Protein AF-A0A512H9W8-F1 (afdb_monomer_lite)

Secondary structure (DSSP, 8-state):
-EE--TTS--EE-PPPP--GGG-TTTTS-HHHHHHHTSHHHHHHHHHH-EES--SSTT----EEHHHHHHHHHHH-TTHHHHHHHTT-S-HHHHHHHHHHHTT---SS---HHHHHHHHHHHHHHHHHHHHHHHT-SPP--

pLDDT: mean 86.11, std 12.65, range [34.19, 97.81]

Sequence (141 aa):
MIRRPPDQKETYEFSPIFDNGTSLGYENAEKQLVALCDTNHLDAYIGRGSHHCSWTVADDQRAPHIELCAHYLKTHPDARSAMQDVLRFEPTDIETICAECTQFPVGVPFTPERAYFVSRLVLARRARLVALLEGTHGKLD

Organism: NCBI:txid478448

Foldseek 3Di:
DWDDDVPDDIDDDDDPDDDCCPPLPPVDDLVCLVVCLPPVNVVVVLQPDFDCDDPDPPGRDTDRPLVVVLVCCVVPVVCLVVLVVVLPDDLVVLLVVLVVQQPDPDPDGSHPSSSSSSSSNVVVVSVSSVCSSVVVPPDPD

Structure (mmCIF, N/CA/C/O backbone):
data_AF-A0A512H9W8-F1
#
_entry.id   AF-A0A512H9W8-F1
#
loop_
_atom_site.group_PDB
_atom_site.id
_atom_site.type_symbol
_atom_site.label_atom_id
_atom_site.label_alt_id
_atom_site.label_comp_id
_atom_site.label_asym_id
_atom_site.label_entity_id
_atom_site.label_seq_id
_atom_site.pdbx_PDB_ins_code
_atom_site.Cartn_x
_atom_site.Cartn_y
_atom_site.Cartn_z
_atom_site.occupancy
_atom_site.B_iso_or_equiv
_atom_site.auth_seq_id
_atom_site.auth_comp_id
_atom_site.auth_asym_id
_atom_site.auth_atom_id
_atom_site.pdbx_PDB_model_num
ATOM 1 N N . MET A 1 1 ? -5.918 -21.491 -13.937 1.00 65.88 1 MET A N 1
ATOM 2 C CA . MET A 1 1 ? -7.214 -22.212 -13.995 1.00 65.88 1 MET A CA 1
ATOM 3 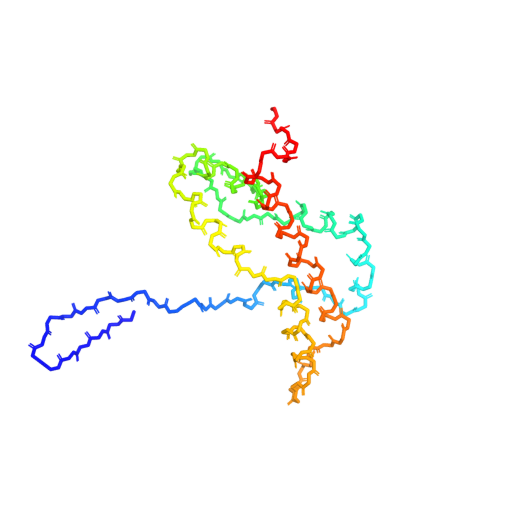C C . MET A 1 1 ? -7.280 -22.972 -15.314 1.00 65.88 1 MET A C 1
ATOM 5 O O . MET A 1 1 ? -6.918 -22.382 -16.323 1.00 65.88 1 MET A O 1
ATOM 9 N N . ILE A 1 2 ? -7.661 -24.256 -15.316 1.00 71.44 2 ILE A N 1
ATOM 10 C CA . ILE A 1 2 ? -7.792 -25.042 -16.558 1.00 71.44 2 ILE A CA 1
ATOM 11 C C . ILE A 1 2 ? -9.245 -24.954 -17.013 1.00 71.44 2 ILE A C 1
ATOM 13 O O . ILE A 1 2 ? -10.140 -25.375 -16.279 1.00 71.44 2 ILE A O 1
ATOM 17 N N . ARG A 1 3 ? -9.485 -24.429 -18.216 1.00 70.56 3 ARG A N 1
ATOM 18 C CA . ARG A 1 3 ? -10.795 -24.544 -18.862 1.00 70.56 3 ARG A CA 1
ATOM 19 C C . ARG A 1 3 ? -10.757 -25.727 -19.822 1.00 70.56 3 ARG A C 1
ATOM 21 O O . ARG A 1 3 ? -9.875 -25.814 -20.673 1.00 70.56 3 ARG A O 1
ATOM 28 N N . ARG A 1 4 ? -11.724 -26.635 -19.680 1.00 69.62 4 ARG A N 1
ATOM 29 C CA . ARG A 1 4 ? -11.946 -27.764 -20.595 1.00 69.62 4 ARG A CA 1
ATOM 30 C C . ARG A 1 4 ? -13.329 -27.640 -21.230 1.00 69.62 4 ARG A C 1
ATOM 32 O O . ARG A 1 4 ? -14.282 -28.211 -20.700 1.00 69.62 4 ARG A O 1
ATOM 39 N N . PRO A 1 5 ? -13.482 -26.861 -22.309 1.00 69.62 5 PRO A N 1
ATOM 40 C CA . PRO A 1 5 ? -14.700 -26.919 -23.102 1.00 69.62 5 PRO A CA 1
ATOM 41 C C . PRO A 1 5 ? -14.797 -28.306 -23.767 1.00 69.62 5 PRO A C 1
ATOM 43 O O . PRO A 1 5 ? -13.758 -28.855 -24.146 1.00 69.62 5 PRO A O 1
ATOM 46 N N . PRO A 1 6 ? -16.001 -28.882 -23.937 1.00 62.50 6 PRO A N 1
ATOM 47 C CA . PRO A 1 6 ? -16.162 -30.072 -24.766 1.00 62.50 6 PRO A CA 1
ATOM 48 C C . PRO A 1 6 ? -15.673 -29.749 -26.188 1.00 62.50 6 PRO A C 1
ATOM 50 O O . PRO A 1 6 ? -16.014 -28.695 -26.723 1.00 62.50 6 PRO A O 1
ATOM 53 N N . ASP A 1 7 ? -14.844 -30.617 -26.766 1.00 72.25 7 ASP A N 1
ATOM 54 C CA . ASP A 1 7 ? -14.269 -30.507 -28.120 1.00 72.25 7 AS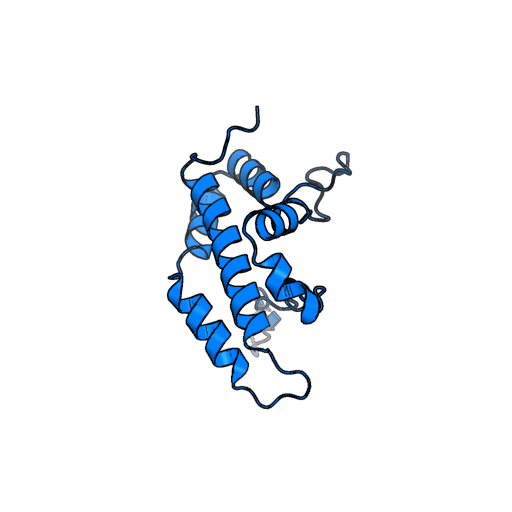P A CA 1
ATOM 55 C C . ASP A 1 7 ? -13.258 -29.367 -28.382 1.00 72.25 7 ASP A C 1
ATOM 57 O O . ASP A 1 7 ? -12.968 -29.050 -29.537 1.00 72.25 7 ASP A O 1
ATOM 61 N N . GLN A 1 8 ? -12.647 -28.773 -27.346 1.00 71.56 8 GLN A N 1
ATOM 62 C CA . GLN A 1 8 ? -11.550 -27.803 -27.517 1.00 71.56 8 GLN A CA 1
ATOM 63 C C . GLN A 1 8 ? -10.269 -28.176 -26.768 1.00 71.56 8 GLN A C 1
ATOM 65 O O . GLN A 1 8 ? -10.267 -28.906 -25.777 1.00 71.56 8 GLN A O 1
ATOM 70 N N . LYS A 1 9 ? -9.151 -27.634 -27.265 1.00 78.94 9 LYS A N 1
ATOM 71 C CA . LYS A 1 9 ? -7.826 -27.750 -26.650 1.00 78.94 9 LYS A CA 1
ATOM 72 C C . LYS A 1 9 ? -7.831 -27.064 -25.281 1.00 78.94 9 LYS A C 1
ATOM 74 O O . LYS A 1 9 ? -8.408 -25.990 -25.137 1.00 78.94 9 LYS A O 1
ATOM 79 N N . GLU A 1 10 ? -7.174 -27.674 -24.295 1.00 86.81 10 GLU A N 1
ATOM 80 C CA . GLU A 1 10 ? -7.045 -27.097 -22.954 1.00 86.81 10 GLU A CA 1
ATOM 81 C C . GLU A 1 10 ? -6.432 -25.691 -23.031 1.00 86.81 10 GLU A C 1
ATOM 83 O O . GLU A 1 10 ? -5.395 -25.491 -23.672 1.00 86.81 10 GLU A O 1
ATOM 88 N N . THR A 1 11 ? -7.072 -24.723 -22.374 1.00 86.06 11 THR A N 1
ATOM 89 C CA . THR A 1 11 ? -6.538 -23.367 -22.227 1.00 86.06 11 THR A CA 1
ATOM 90 C C . THR A 1 11 ? -6.159 -23.099 -20.776 1.00 86.06 11 THR A C 1
ATOM 92 O O . THR A 1 11 ? -6.817 -23.553 -19.831 1.00 86.06 11 THR A O 1
ATOM 95 N N . TYR A 1 12 ? -5.064 -22.360 -20.611 1.00 87.00 12 TYR A N 1
ATOM 96 C CA . TYR A 1 12 ? -4.541 -21.944 -19.318 1.00 87.00 12 TYR A CA 1
ATOM 97 C C . TYR A 1 12 ? -4.711 -20.438 -19.175 1.00 87.00 12 TYR A C 1
ATOM 99 O O . TYR A 1 12 ? -4.267 -19.669 -20.022 1.00 87.00 12 TYR A O 1
ATOM 107 N N . GLU A 1 13 ? -5.331 -20.033 -18.075 1.00 89.56 13 GLU A N 1
ATOM 108 C CA . GLU A 1 13 ? -5.437 -18.637 -17.656 1.00 89.56 13 GLU A CA 1
ATOM 109 C C . GLU A 1 13 ? -4.780 -18.486 -16.281 1.00 89.56 13 GLU A C 1
ATOM 111 O O . GLU A 1 13 ? -4.831 -19.414 -15.454 1.00 89.56 13 GLU A O 1
ATOM 116 N N . PHE A 1 14 ? -4.192 -17.316 -16.019 1.00 88.25 14 PHE A N 1
ATOM 117 C CA . PHE A 1 14 ? -3.773 -16.956 -14.667 1.00 88.25 14 PHE A CA 1
ATOM 118 C C . PHE A 1 14 ? -4.973 -17.037 -13.721 1.00 88.25 14 PHE A C 1
ATOM 120 O O . PHE A 1 14 ? -6.101 -16.693 -14.078 1.00 88.25 14 PHE A O 1
ATOM 127 N N . SER A 1 15 ? -4.747 -17.539 -12.510 1.00 89.12 15 SER A N 1
ATOM 128 C CA . SER A 1 15 ? -5.735 -17.371 -11.450 1.00 89.12 15 SER A CA 1
ATOM 129 C C . SER A 1 15 ? -5.856 -15.886 -11.095 1.00 89.12 15 SER A C 1
ATOM 131 O O . SER A 1 15 ? -4.874 -15.153 -11.237 1.00 89.12 15 SER A O 1
ATOM 133 N N . PRO A 1 16 ? -7.013 -15.448 -10.570 1.00 89.50 16 PRO A N 1
ATOM 134 C CA . PRO A 1 16 ? -7.096 -14.171 -9.873 1.00 89.50 16 PRO A CA 1
ATOM 135 C C . PRO A 1 16 ? -6.021 -14.063 -8.786 1.00 89.50 16 PRO A C 1
ATOM 137 O O . PRO A 1 16 ? -5.494 -15.074 -8.322 1.00 89.50 16 PRO A O 1
ATOM 140 N N . ILE A 1 17 ? -5.721 -12.841 -8.358 1.00 88.56 17 ILE A N 1
ATOM 141 C CA . ILE A 1 17 ? -4.824 -12.605 -7.225 1.00 88.56 17 ILE A CA 1
ATOM 142 C C . ILE A 1 17 ? -5.552 -13.038 -5.941 1.00 88.56 17 ILE A C 1
ATOM 144 O O . ILE A 1 17 ? -6.678 -12.610 -5.691 1.00 88.56 17 ILE A O 1
ATOM 148 N N . PHE A 1 18 ? -4.918 -13.889 -5.136 1.00 90.25 18 PHE A N 1
ATOM 149 C CA . PHE A 1 18 ? -5.420 -14.369 -3.845 1.00 90.25 18 PHE A CA 1
ATOM 150 C C . PHE A 1 18 ? -4.275 -14.412 -2.816 1.00 90.25 18 PHE A C 1
ATOM 152 O O . PHE A 1 18 ? -3.137 -14.114 -3.158 1.00 90.25 18 PHE A O 1
ATOM 159 N N . ASP A 1 19 ? -4.585 -14.773 -1.566 1.00 87.31 19 ASP A N 1
ATOM 160 C CA . ASP A 1 19 ? -3.620 -14.877 -0.452 1.00 87.31 19 ASP A CA 1
ATOM 161 C C . ASP A 1 19 ? -2.976 -13.547 -0.003 1.00 87.31 19 ASP A C 1
ATOM 163 O O . ASP A 1 19 ? -1.808 -13.457 0.362 1.00 87.31 19 ASP A O 1
ATOM 167 N N . ASN A 1 20 ? -3.776 -12.479 0.036 1.00 87.12 20 ASN A N 1
ATOM 168 C CA . ASN A 1 20 ? -3.341 -11.175 0.554 1.00 87.12 20 ASN A CA 1
ATOM 169 C C . ASN A 1 20 ? -3.470 -11.058 2.088 1.00 87.12 20 ASN A C 1
ATOM 171 O O . ASN A 1 20 ? -3.342 -9.964 2.635 1.00 87.12 20 ASN A O 1
ATOM 175 N N . GLY A 1 21 ? -3.742 -12.161 2.798 1.00 83.38 21 GLY A N 1
ATOM 176 C CA . GLY A 1 21 ? -4.030 -12.156 4.241 1.00 83.38 21 GLY A CA 1
ATOM 177 C C . GLY A 1 21 ? -2.841 -11.754 5.118 1.00 83.38 21 GLY A C 1
ATOM 178 O O . GLY A 1 21 ? -3.029 -11.307 6.244 1.00 83.38 21 GLY A O 1
ATOM 179 N N . THR A 1 22 ? -1.623 -11.860 4.584 1.00 84.31 22 THR A N 1
ATOM 180 C CA . THR A 1 22 ? -0.382 -11.434 5.248 1.00 84.31 22 THR A CA 1
ATOM 181 C C . THR A 1 22 ? 0.013 -9.988 4.925 1.00 84.31 22 THR A C 1
ATOM 183 O O . THR A 1 22 ? 1.048 -9.501 5.380 1.00 84.31 22 THR A O 1
ATOM 186 N N . SER A 1 23 ? -0.803 -9.281 4.137 1.00 86.00 23 SER A N 1
ATOM 187 C CA . SER A 1 23 ? -0.585 -7.878 3.777 1.00 86.00 23 SER A CA 1
ATOM 188 C C . SER A 1 23 ? -1.180 -6.920 4.820 1.00 86.00 23 SER A C 1
ATOM 190 O O . SER A 1 23 ? -1.792 -7.325 5.803 1.00 86.00 23 SER A O 1
ATOM 192 N N . LEU A 1 24 ? -1.004 -5.612 4.597 1.00 92.94 24 LEU A N 1
ATOM 193 C CA . LEU A 1 24 ? -1.680 -4.531 5.341 1.00 92.94 24 LEU A CA 1
ATOM 194 C C . LEU A 1 24 ? -1.402 -4.470 6.859 1.00 92.94 24 LEU A C 1
ATOM 196 O O . LEU A 1 24 ? -2.143 -3.829 7.600 1.00 92.94 24 LEU A O 1
ATOM 200 N N . GLY A 1 25 ? -0.309 -5.080 7.321 1.00 90.88 25 GLY A N 1
ATOM 201 C CA . GLY A 1 25 ? 0.149 -4.969 8.708 1.00 90.88 25 GLY A CA 1
ATOM 202 C C . GLY A 1 25 ? -0.715 -5.724 9.719 1.00 90.88 25 GLY A C 1
ATOM 203 O O . GLY A 1 25 ? -0.906 -5.244 10.842 1.00 90.88 25 GLY A O 1
ATOM 204 N N . TYR A 1 26 ? -1.252 -6.880 9.318 1.00 88.94 26 TYR A N 1
ATOM 205 C CA . TYR A 1 26 ? -2.099 -7.751 10.142 1.00 88.94 26 TYR A CA 1
ATOM 206 C C . TYR A 1 26 ? -1.451 -8.166 11.474 1.00 88.94 26 TYR A C 1
ATOM 208 O O . TYR A 1 26 ? -2.155 -8.416 12.449 1.00 88.94 26 TYR A O 1
ATOM 216 N N . GLU A 1 27 ? -0.120 -8.198 11.540 1.00 92.00 27 GLU A N 1
ATOM 217 C CA . GLU A 1 27 ? 0.652 -8.568 12.724 1.00 92.00 27 GLU A CA 1
ATOM 218 C C . GLU A 1 27 ? 0.570 -7.536 13.861 1.00 92.00 27 GLU A C 1
ATOM 220 O O . GLU A 1 27 ? 0.865 -7.850 15.017 1.00 92.00 27 GLU A O 1
ATOM 225 N N . ASN A 1 28 ? 0.167 -6.298 13.557 1.00 92.25 28 ASN A N 1
ATOM 226 C CA . ASN A 1 28 ? 0.120 -5.219 14.538 1.00 92.25 28 ASN A CA 1
ATOM 227 C C . ASN A 1 28 ? -1.160 -5.308 15.368 1.00 92.25 28 ASN A C 1
ATOM 229 O O . ASN A 1 28 ? -2.273 -5.212 14.845 1.00 92.25 28 ASN A O 1
ATOM 233 N N . ALA A 1 29 ? -1.001 -5.444 16.684 1.00 91.69 29 ALA A N 1
ATOM 234 C CA . ALA A 1 29 ? -2.120 -5.441 17.617 1.00 91.69 29 ALA A CA 1
ATOM 235 C C . ALA A 1 29 ? -2.805 -4.067 17.666 1.00 91.69 29 ALA A C 1
ATOM 237 O O . ALA A 1 29 ? -2.146 -3.034 17.573 1.00 91.69 29 ALA A O 1
ATOM 238 N N . GLU A 1 30 ? -4.112 -4.060 17.927 1.00 89.81 30 GLU A N 1
ATOM 239 C CA . GLU A 1 30 ? -4.961 -2.860 17.912 1.00 89.81 30 GLU A CA 1
ATOM 240 C C . GLU A 1 30 ? -4.404 -1.696 18.744 1.00 89.81 30 GLU A C 1
ATOM 242 O O . GLU A 1 30 ? -4.285 -0.564 18.285 1.00 89.81 30 GLU A O 1
ATOM 247 N N . LYS A 1 31 ? -3.923 -2.015 19.949 1.00 90.44 31 LYS A N 1
ATOM 248 C CA . LYS A 1 31 ? -3.310 -1.058 20.881 1.00 90.44 31 LYS A CA 1
ATOM 249 C C . LYS A 1 31 ? -2.057 -0.346 20.348 1.00 90.44 31 LYS A C 1
ATOM 251 O O . LYS A 1 31 ? -1.643 0.650 20.929 1.00 90.44 31 LYS A O 1
ATOM 256 N N . GLN A 1 32 ? -1.413 -0.877 19.308 1.00 89.94 32 GLN A N 1
ATOM 257 C CA . GLN A 1 32 ? -0.186 -0.321 18.725 1.00 89.94 32 GLN A CA 1
ATOM 258 C C . GLN A 1 32 ? -0.474 0.603 17.536 1.00 89.94 32 GLN A C 1
ATOM 260 O O . GLN A 1 32 ? 0.373 1.425 17.191 1.00 89.94 32 GLN A O 1
ATOM 265 N N . LEU A 1 33 ? -1.657 0.494 16.921 1.00 91.38 33 LEU A N 1
ATOM 266 C CA . LEU A 1 33 ? -1.960 1.155 15.650 1.00 91.38 33 LEU A CA 1
ATOM 267 C C . LEU A 1 33 ? -1.898 2.677 15.747 1.00 91.38 33 LEU A C 1
ATOM 269 O O . LEU A 1 33 ? -1.320 3.321 14.876 1.00 91.38 33 LEU A O 1
ATOM 273 N N . VAL A 1 34 ? -2.422 3.249 16.834 1.00 84.94 34 VAL A N 1
ATOM 274 C CA . VAL A 1 34 ? -2.400 4.702 17.063 1.00 84.94 34 VAL A CA 1
ATOM 275 C C . VAL A 1 34 ? -0.964 5.230 17.080 1.00 84.94 34 VAL A C 1
ATOM 277 O O . VAL A 1 34 ? -0.660 6.213 16.411 1.00 84.94 34 VAL A O 1
ATOM 280 N N . ALA A 1 35 ? -0.060 4.545 17.788 1.00 87.25 35 ALA A N 1
ATOM 281 C CA . ALA A 1 35 ? 1.345 4.936 17.863 1.00 87.25 35 ALA A CA 1
ATOM 282 C C . ALA A 1 35 ? 2.074 4.755 16.522 1.00 87.25 35 ALA A C 1
ATOM 284 O O . ALA A 1 35 ? 2.940 5.560 16.185 1.00 87.25 35 ALA A O 1
ATOM 285 N N . LEU A 1 36 ? 1.716 3.724 15.752 1.00 89.12 36 LEU A N 1
ATOM 286 C CA . LEU A 1 36 ? 2.281 3.456 14.427 1.00 89.12 36 LEU A CA 1
ATOM 287 C C . LEU A 1 36 ? 1.825 4.453 13.355 1.00 89.12 36 LEU A C 1
ATOM 289 O O . LEU A 1 36 ? 2.463 4.532 12.311 1.00 89.12 36 LEU A O 1
ATOM 293 N N . CYS A 1 37 ? 0.750 5.209 13.593 1.00 86.19 37 CYS A N 1
ATOM 294 C CA . CYS A 1 37 ? 0.282 6.248 12.673 1.00 86.19 37 CYS A CA 1
ATOM 295 C C . CYS A 1 37 ? 1.073 7.564 12.770 1.00 86.19 37 CYS A C 1
ATOM 297 O O . CYS A 1 37 ? 0.878 8.446 11.922 1.00 86.19 37 CYS A O 1
ATOM 299 N N . ASP A 1 38 ? 1.941 7.709 13.779 1.00 90.19 38 ASP A N 1
ATOM 300 C CA . ASP A 1 38 ? 2.946 8.772 13.809 1.00 90.19 38 ASP A CA 1
ATOM 301 C C . ASP A 1 38 ? 3.874 8.640 12.596 1.00 90.19 38 ASP A C 1
ATOM 303 O O . ASP A 1 38 ? 4.295 7.536 12.251 1.00 90.19 38 ASP A O 1
ATOM 307 N N . THR A 1 39 ? 4.191 9.759 11.942 1.00 83.50 39 THR A N 1
ATOM 308 C CA . THR A 1 39 ? 4.947 9.762 10.682 1.00 83.50 39 THR A CA 1
ATOM 309 C C . THR A 1 39 ? 6.281 9.028 10.811 1.00 83.50 39 THR A C 1
ATOM 311 O O . THR A 1 39 ? 6.591 8.191 9.966 1.00 83.50 39 THR A O 1
ATOM 314 N N . ASN A 1 40 ? 7.029 9.244 11.898 1.00 88.38 40 ASN A N 1
ATOM 315 C CA . ASN A 1 40 ? 8.338 8.611 12.076 1.00 88.38 40 ASN A CA 1
ATOM 316 C C . ASN A 1 40 ? 8.207 7.100 12.298 1.00 88.38 40 ASN A C 1
ATOM 318 O O . ASN A 1 40 ? 8.989 6.309 11.765 1.00 88.38 40 ASN A O 1
ATOM 322 N N . HIS A 1 41 ? 7.208 6.677 13.075 1.00 89.56 41 HIS A N 1
ATOM 323 C CA . HIS A 1 41 ? 6.961 5.258 13.318 1.00 89.56 41 HIS A CA 1
ATOM 324 C C . HIS A 1 41 ? 6.444 4.536 12.079 1.00 89.56 41 HIS A C 1
ATOM 326 O O . HIS A 1 41 ? 6.887 3.416 11.813 1.00 89.56 41 HIS A O 1
ATOM 332 N N . LEU A 1 42 ? 5.559 5.172 11.310 1.00 90.88 42 LEU A N 1
ATOM 333 C CA . LEU A 1 42 ? 5.067 4.642 10.046 1.00 90.88 42 LEU A CA 1
ATOM 334 C C . LEU A 1 42 ? 6.214 4.498 9.047 1.00 90.88 42 LEU A C 1
ATOM 336 O O . LEU A 1 42 ? 6.350 3.459 8.399 1.00 90.88 42 LEU A O 1
ATOM 340 N N . ASP A 1 43 ? 7.083 5.505 8.969 1.00 89.31 43 ASP A N 1
ATOM 341 C CA . ASP A 1 43 ? 8.212 5.475 8.056 1.00 89.31 43 ASP A CA 1
ATOM 342 C C . ASP A 1 43 ? 9.214 4.379 8.407 1.00 89.31 43 ASP A C 1
ATOM 344 O O . ASP A 1 43 ? 9.661 3.648 7.513 1.00 89.31 43 ASP A O 1
ATOM 348 N N . ALA A 1 44 ? 9.505 4.220 9.699 1.00 89.81 44 ALA A N 1
ATOM 349 C CA . ALA A 1 44 ? 10.334 3.139 10.210 1.00 89.81 44 ALA A CA 1
ATOM 350 C C . ALA A 1 44 ? 9.675 1.767 9.996 1.00 89.81 44 ALA A C 1
ATOM 352 O O . ALA A 1 44 ? 10.358 0.804 9.654 1.00 89.81 44 ALA A O 1
ATOM 353 N N . TYR A 1 45 ? 8.355 1.661 10.166 1.00 91.19 45 TYR A N 1
ATOM 354 C CA . TYR A 1 45 ? 7.603 0.435 9.906 1.00 91.19 45 TYR A CA 1
ATOM 355 C C . TYR A 1 45 ? 7.707 0.012 8.436 1.00 91.19 45 TYR A C 1
ATOM 357 O O . TYR A 1 45 ? 8.067 -1.130 8.155 1.00 91.19 45 TYR A O 1
ATOM 365 N N . ILE A 1 46 ? 7.482 0.937 7.497 1.00 89.88 46 ILE A N 1
ATOM 366 C CA . ILE A 1 46 ? 7.615 0.653 6.062 1.00 89.88 46 ILE A CA 1
ATOM 367 C C . ILE A 1 46 ? 9.073 0.332 5.708 1.00 89.88 46 ILE A C 1
ATOM 369 O O . ILE A 1 46 ? 9.311 -0.599 4.946 1.00 89.88 46 ILE A O 1
ATOM 373 N N . GLY A 1 47 ? 10.044 1.059 6.273 1.00 85.56 47 GLY A N 1
ATOM 374 C CA . GLY A 1 47 ? 11.473 0.844 6.013 1.00 85.56 47 GLY A CA 1
ATOM 375 C C . GLY A 1 47 ? 11.998 -0.516 6.484 1.00 85.56 47 GLY A C 1
ATOM 376 O O . GLY A 1 47 ? 12.855 -1.098 5.830 1.00 85.56 47 GLY A O 1
ATOM 377 N N . ARG A 1 48 ? 11.452 -1.069 7.576 1.00 84.69 48 ARG A N 1
ATOM 378 C CA . ARG A 1 48 ? 11.775 -2.434 8.037 1.00 84.69 48 ARG A CA 1
ATOM 379 C C . ARG A 1 48 ? 11.149 -3.532 7.173 1.00 84.69 48 ARG A C 1
ATOM 381 O O . ARG A 1 48 ? 11.553 -4.691 7.282 1.00 84.69 48 ARG A O 1
ATOM 388 N N . GLY A 1 49 ? 10.152 -3.190 6.356 1.00 79.25 49 GLY A N 1
ATOM 389 C CA . GLY A 1 49 ? 9.503 -4.114 5.436 1.00 79.25 49 GLY A CA 1
ATOM 390 C C . GLY A 1 49 ? 10.493 -4.598 4.383 1.00 79.25 49 GLY A C 1
ATOM 391 O O . GLY A 1 49 ? 10.801 -3.879 3.435 1.00 79.25 49 GLY A O 1
ATOM 392 N N . SER A 1 50 ? 10.979 -5.823 4.555 1.00 74.00 50 SER A N 1
ATOM 393 C CA . SER A 1 50 ? 11.923 -6.460 3.643 1.00 74.00 50 SER A CA 1
ATOM 394 C C . SER A 1 50 ? 11.310 -7.722 3.054 1.00 74.00 50 SER A C 1
ATOM 396 O O . SER A 1 50 ? 10.579 -8.448 3.733 1.00 74.00 50 SER A O 1
ATOM 398 N N . HIS A 1 51 ? 11.560 -7.959 1.769 1.00 66.56 51 HIS A N 1
ATOM 399 C CA . HIS A 1 51 ? 11.040 -9.139 1.090 1.00 66.56 51 HIS A CA 1
ATOM 400 C C . HIS A 1 51 ? 12.039 -10.292 1.175 1.00 66.56 51 HIS A C 1
ATOM 402 O O . HIS A 1 51 ? 13.250 -10.094 1.164 1.00 66.56 51 HIS A O 1
ATOM 408 N N . HIS A 1 52 ? 11.509 -11.516 1.205 1.00 61.97 52 HIS A N 1
ATOM 409 C CA . HIS A 1 52 ? 12.297 -12.745 1.084 1.00 61.97 52 HIS A CA 1
ATOM 410 C C . HIS A 1 52 ? 12.797 -13.008 -0.347 1.00 61.97 52 HIS A C 1
ATOM 412 O O . HIS A 1 52 ? 13.445 -14.022 -0.585 1.00 61.97 52 HIS A O 1
ATOM 418 N N . CYS A 1 53 ? 12.489 -12.127 -1.304 1.00 59.19 53 CYS A N 1
ATOM 419 C CA . CYS A 1 53 ? 13.026 -12.221 -2.654 1.00 59.19 53 CYS A CA 1
ATOM 420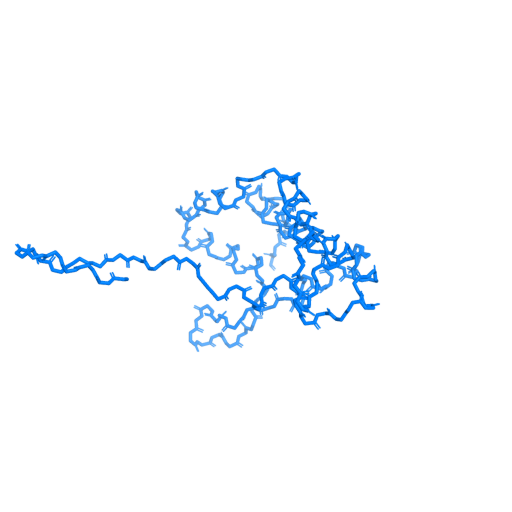 C C . CYS A 1 53 ? 14.471 -11.725 -2.668 1.00 59.19 53 CYS A C 1
ATOM 422 O O . CYS A 1 53 ? 14.713 -10.524 -2.551 1.00 59.19 53 CYS A O 1
ATOM 424 N N . SER A 1 54 ? 15.406 -12.649 -2.858 1.00 62.78 54 SER A N 1
ATOM 425 C CA . SER A 1 54 ? 16.758 -12.339 -3.301 1.00 62.78 54 SER A CA 1
ATOM 426 C C . SER A 1 54 ? 16.753 -12.021 -4.795 1.00 62.78 54 SER A C 1
ATOM 428 O O . SER A 1 54 ? 16.049 -12.659 -5.582 1.00 62.78 54 SER A O 1
ATOM 430 N N . TRP A 1 55 ? 17.526 -11.016 -5.212 1.00 63.84 55 TRP A N 1
ATOM 431 C CA . TRP A 1 55 ? 17.644 -10.689 -6.637 1.00 63.84 55 TRP A CA 1
ATOM 432 C C . TRP A 1 55 ? 18.512 -11.702 -7.394 1.00 63.84 55 TRP A C 1
ATOM 434 O O . TRP A 1 55 ? 18.301 -11.959 -8.579 1.00 63.84 55 TRP A O 1
ATOM 444 N N . THR A 1 56 ? 19.488 -12.304 -6.715 1.00 65.50 56 THR A N 1
ATOM 445 C CA . THR A 1 56 ? 20.295 -13.390 -7.271 1.00 65.50 56 THR A CA 1
ATOM 446 C C . THR A 1 56 ? 20.424 -14.519 -6.261 1.00 65.50 56 THR A C 1
ATOM 448 O O . THR A 1 56 ? 20.344 -14.300 -5.057 1.00 65.50 56 THR A O 1
ATOM 451 N N . VAL A 1 57 ? 20.688 -15.732 -6.746 1.00 60.84 57 VAL A N 1
ATOM 452 C CA . VAL A 1 57 ? 20.950 -16.908 -5.894 1.00 60.84 57 VAL A CA 1
ATOM 453 C C . VAL A 1 57 ? 22.157 -16.690 -4.965 1.00 60.84 57 VAL A C 1
ATOM 455 O O . VAL A 1 57 ? 22.252 -17.330 -3.925 1.00 60.84 57 VAL A O 1
ATOM 458 N N . ALA A 1 58 ? 23.071 -15.785 -5.331 1.00 62.47 58 ALA A N 1
ATOM 459 C CA . ALA A 1 58 ? 24.262 -15.451 -4.554 1.00 62.47 58 ALA A CA 1
ATOM 460 C C . ALA A 1 58 ? 24.039 -14.318 -3.536 1.00 62.47 58 ALA A C 1
ATOM 462 O O . ALA A 1 58 ? 24.909 -14.083 -2.700 1.00 62.47 58 ALA A O 1
ATOM 463 N N . ASP A 1 59 ? 22.910 -13.612 -3.614 1.00 64.50 59 ASP A N 1
ATOM 464 C CA . ASP A 1 59 ? 22.636 -12.418 -2.821 1.00 64.50 59 ASP A CA 1
ATOM 465 C C . ASP A 1 59 ? 21.528 -12.724 -1.811 1.00 64.50 59 ASP A C 1
ATOM 467 O O . ASP A 1 59 ? 20.344 -12.568 -2.087 1.00 64.50 59 ASP A O 1
ATOM 471 N N . ASP A 1 60 ? 21.914 -13.228 -0.639 1.00 58.53 60 ASP A N 1
ATOM 472 C CA . ASP A 1 60 ? 20.999 -13.621 0.449 1.00 58.53 60 ASP A CA 1
ATOM 473 C C . ASP A 1 60 ? 20.484 -12.411 1.260 1.00 58.53 60 ASP A C 1
ATOM 475 O O . ASP A 1 60 ? 20.027 -12.526 2.400 1.00 58.53 60 ASP A O 1
ATOM 479 N N . GLN A 1 61 ? 20.601 -11.201 0.709 1.00 61.91 61 GLN A N 1
ATOM 480 C CA . GLN A 1 61 ? 20.233 -9.985 1.420 1.00 61.91 61 GLN A CA 1
ATOM 481 C C . GLN A 1 61 ? 18.760 -9.651 1.199 1.00 61.91 61 GLN A C 1
ATOM 483 O O . GLN A 1 61 ? 18.283 -9.449 0.082 1.00 61.91 61 GLN A O 1
ATOM 488 N N . ARG A 1 62 ? 18.024 -9.573 2.310 1.00 70.94 62 ARG A N 1
ATOM 489 C CA . ARG A 1 62 ? 16.657 -9.056 2.334 1.00 70.94 62 ARG A CA 1
ATOM 490 C C . ARG A 1 62 ? 16.680 -7.593 1.899 1.00 70.94 62 ARG A C 1
ATOM 492 O O . ARG A 1 62 ? 17.223 -6.757 2.617 1.00 70.94 62 ARG A O 1
ATOM 499 N N . ALA A 1 63 ? 16.060 -7.282 0.769 1.00 74.12 63 ALA A N 1
ATOM 500 C CA . ALA A 1 63 ? 15.987 -5.915 0.269 1.00 74.12 63 ALA A CA 1
ATOM 501 C C . ALA A 1 63 ? 14.654 -5.240 0.661 1.00 74.12 63 ALA A C 1
ATOM 503 O O . ALA A 1 63 ? 13.590 -5.882 0.623 1.00 74.12 63 ALA A O 1
ATOM 504 N N . PRO A 1 64 ? 14.678 -3.947 1.029 1.00 84.12 64 PRO A N 1
ATOM 505 C CA . PRO A 1 64 ? 13.481 -3.127 1.161 1.00 84.12 64 PRO A CA 1
ATOM 506 C C . PRO A 1 64 ? 12.664 -3.089 -0.135 1.00 84.12 64 PRO A C 1
ATOM 508 O O . PRO A 1 64 ? 13.206 -3.062 -1.240 1.00 84.12 64 PRO A O 1
ATOM 511 N N . HIS A 1 65 ? 11.336 -3.031 -0.009 1.00 87.06 65 HIS A N 1
ATOM 512 C CA . HIS A 1 65 ? 10.425 -3.074 -1.162 1.00 87.06 65 HIS A CA 1
ATOM 513 C C . HIS A 1 65 ? 10.731 -2.016 -2.235 1.00 87.06 65 HIS A C 1
ATOM 515 O O . HIS A 1 65 ? 10.766 -2.322 -3.423 1.00 87.06 65 HIS A O 1
ATOM 521 N N . ILE A 1 66 ? 10.976 -0.770 -1.821 1.00 89.19 66 ILE A N 1
ATOM 522 C CA . ILE A 1 66 ? 11.216 0.334 -2.760 1.00 89.19 66 ILE A CA 1
ATOM 523 C C . ILE A 1 66 ? 12.549 0.170 -3.498 1.00 89.19 66 ILE A C 1
ATOM 525 O O . ILE A 1 66 ? 12.629 0.488 -4.682 1.00 89.19 66 ILE A O 1
ATOM 529 N N . GLU A 1 67 ? 13.566 -0.388 -2.842 1.00 87.56 67 GLU A N 1
ATOM 530 C CA . GLU A 1 67 ? 14.849 -0.700 -3.478 1.00 87.56 67 GLU A CA 1
ATOM 531 C C . GLU A 1 67 ? 14.683 -1.793 -4.537 1.00 87.56 67 GLU A C 1
ATOM 533 O O . GLU A 1 67 ? 15.194 -1.660 -5.649 1.00 87.56 67 GLU A O 1
ATOM 538 N N . LEU A 1 68 ? 13.878 -2.822 -4.244 1.00 87.81 68 LEU A N 1
ATOM 539 C CA . LEU A 1 68 ? 13.519 -3.845 -5.227 1.00 87.81 68 LEU A CA 1
ATOM 540 C C . LEU A 1 68 ? 12.778 -3.249 -6.426 1.00 87.81 68 LEU A C 1
ATOM 542 O O . LEU A 1 68 ? 13.102 -3.585 -7.563 1.00 87.81 68 LEU A O 1
ATOM 546 N N . CYS A 1 69 ? 11.826 -2.338 -6.206 1.00 90.44 69 CYS A N 1
ATOM 547 C CA . CYS A 1 69 ? 11.146 -1.642 -7.300 1.00 90.44 69 CYS A CA 1
ATOM 548 C C . CYS A 1 69 ? 12.122 -0.814 -8.147 1.00 90.44 69 CYS A C 1
ATOM 550 O O . CYS A 1 69 ? 12.055 -0.860 -9.375 1.00 90.44 69 CYS A O 1
ATOM 552 N N . ALA A 1 70 ? 13.043 -0.083 -7.511 1.00 90.62 70 ALA A N 1
ATOM 553 C CA . ALA A 1 70 ? 14.038 0.735 -8.202 1.00 90.62 70 ALA A CA 1
ATOM 554 C C . ALA A 1 70 ? 14.953 -0.126 -9.079 1.00 90.62 70 ALA A C 1
ATOM 556 O O . ALA A 1 70 ? 15.194 0.175 -10.251 1.00 90.62 70 ALA A O 1
ATOM 557 N N . HIS A 1 71 ? 15.418 -1.239 -8.521 1.00 88.75 71 HIS A N 1
ATOM 558 C CA . HIS A 1 71 ? 16.264 -2.189 -9.222 1.00 88.75 71 HIS A CA 1
ATOM 559 C C . HIS A 1 71 ? 15.528 -2.915 -10.355 1.00 88.75 71 HIS A C 1
ATOM 561 O O . HIS A 1 71 ? 16.068 -3.086 -11.452 1.00 88.75 71 HIS A O 1
ATOM 567 N N . TYR A 1 72 ? 14.263 -3.274 -10.139 1.00 90.56 72 TYR A N 1
ATOM 568 C CA . TYR A 1 72 ? 13.425 -3.868 -11.175 1.00 90.56 72 TYR A CA 1
ATOM 569 C C . TYR A 1 72 ? 13.227 -2.908 -12.352 1.00 90.56 72 TYR A C 1
ATOM 571 O O . TYR A 1 72 ? 13.443 -3.301 -13.490 1.00 90.56 72 TYR A O 1
ATOM 579 N N . LEU A 1 73 ? 12.942 -1.627 -12.096 1.00 92.19 73 LEU A N 1
ATOM 580 C CA . LEU A 1 73 ? 12.843 -0.601 -13.145 1.00 92.19 73 LEU A CA 1
ATOM 581 C C . LEU A 1 73 ? 14.153 -0.387 -13.909 1.00 92.19 73 LEU A C 1
ATOM 583 O O . LEU A 1 73 ? 14.130 -0.101 -15.105 1.00 92.19 73 LEU A O 1
ATOM 587 N N . LYS A 1 74 ? 15.298 -0.508 -13.229 1.00 90.88 74 LYS A N 1
ATOM 588 C CA . LYS A 1 74 ? 16.618 -0.399 -13.862 1.00 90.88 74 LYS A CA 1
ATOM 589 C C . LYS A 1 74 ? 16.888 -1.565 -14.816 1.00 90.88 74 LYS A C 1
ATOM 591 O O . LYS A 1 74 ? 17.511 -1.366 -15.855 1.00 90.88 74 LYS A O 1
ATOM 596 N N . THR A 1 75 ? 16.451 -2.770 -14.455 1.00 91.81 75 THR A N 1
ATOM 597 C CA . THR A 1 75 ? 16.697 -4.001 -15.226 1.00 91.81 75 THR A CA 1
ATOM 598 C C . THR A 1 75 ? 15.623 -4.281 -16.279 1.00 91.81 75 THR A C 1
ATOM 600 O O . THR A 1 75 ? 15.941 -4.848 -17.319 1.00 91.81 75 THR A O 1
ATOM 603 N N . HIS A 1 76 ? 14.388 -3.833 -16.043 1.00 93.50 76 HIS A N 1
ATOM 604 C CA . HIS A 1 76 ? 13.216 -4.007 -16.904 1.00 93.50 76 HIS A CA 1
ATOM 605 C C . HIS A 1 76 ? 12.460 -2.670 -17.041 1.00 93.50 76 HIS A C 1
ATOM 607 O O . HIS A 1 76 ? 11.447 -2.443 -16.371 1.00 93.50 76 HIS A O 1
ATOM 613 N N . PRO A 1 77 ? 12.950 -1.728 -17.871 1.00 93.62 77 PRO A N 1
ATOM 614 C CA . PRO A 1 77 ? 12.341 -0.399 -17.995 1.00 93.62 77 PRO A CA 1
ATOM 615 C C . PRO A 1 77 ? 10.898 -0.406 -18.526 1.00 93.62 77 PRO A C 1
ATOM 617 O O . PRO A 1 77 ? 10.137 0.527 -18.267 1.00 93.62 77 PRO A O 1
ATOM 620 N N . ASP A 1 78 ? 10.513 -1.453 -19.254 1.00 94.31 78 ASP A N 1
ATOM 621 C CA . ASP A 1 78 ? 9.167 -1.700 -19.780 1.00 94.31 78 ASP A CA 1
ATOM 622 C C . ASP A 1 78 ? 8.117 -1.903 -18.673 1.00 94.31 78 ASP A C 1
ATOM 624 O O . ASP A 1 78 ? 6.954 -1.513 -18.836 1.00 94.31 78 ASP A O 1
ATOM 628 N N . ALA A 1 79 ? 8.541 -2.383 -17.499 1.00 93.50 79 ALA A N 1
ATOM 629 C CA . ALA A 1 79 ? 7.691 -2.533 -16.320 1.00 93.50 79 ALA A CA 1
ATOM 630 C C . ALA A 1 79 ? 7.150 -1.210 -15.757 1.00 93.50 79 ALA A C 1
ATOM 632 O O . ALA A 1 79 ? 6.207 -1.217 -14.962 1.00 93.50 79 ALA A O 1
ATOM 633 N N . ARG A 1 80 ? 7.713 -0.064 -16.163 1.00 94.06 80 ARG A N 1
ATOM 634 C CA . ARG A 1 80 ? 7.265 1.263 -15.717 1.00 94.06 80 ARG A CA 1
ATOM 635 C C . ARG A 1 80 ? 5.770 1.474 -15.931 1.00 94.06 80 ARG A C 1
ATOM 637 O O . ARG A 1 80 ? 5.112 2.007 -15.045 1.00 94.06 80 ARG A O 1
ATOM 644 N N . SER A 1 81 ? 5.249 1.050 -17.081 1.00 94.44 81 SER A N 1
ATOM 645 C CA . SER A 1 81 ? 3.827 1.190 -17.415 1.00 94.44 81 SER A CA 1
ATOM 646 C C . SER A 1 81 ? 2.940 0.426 -16.425 1.00 94.44 81 SER A C 1
ATOM 648 O O . SER A 1 81 ? 2.068 1.017 -15.798 1.00 94.44 81 SER A O 1
ATOM 650 N N . ALA A 1 82 ? 3.252 -0.847 -16.176 1.00 94.06 82 ALA A N 1
ATOM 651 C CA . ALA A 1 82 ? 2.550 -1.673 -15.198 1.00 94.06 82 ALA A CA 1
ATOM 652 C C . ALA A 1 82 ? 2.647 -1.108 -13.767 1.00 94.06 82 ALA A C 1
ATOM 654 O O . ALA A 1 82 ? 1.664 -1.115 -13.029 1.00 94.06 82 ALA A O 1
ATOM 655 N N . MET A 1 83 ? 3.805 -0.567 -13.369 1.00 94.56 83 MET A N 1
ATOM 656 C CA . MET A 1 83 ? 3.955 0.093 -12.064 1.00 94.56 83 MET A CA 1
ATOM 657 C C . MET A 1 83 ? 3.136 1.384 -11.948 1.00 94.56 83 MET A C 1
ATOM 659 O O . MET A 1 83 ? 2.662 1.713 -10.866 1.00 94.56 83 MET A O 1
ATOM 663 N N . GLN A 1 84 ? 2.950 2.122 -13.042 1.00 94.81 84 GLN A N 1
ATOM 664 C CA . GLN A 1 84 ? 2.047 3.273 -13.062 1.00 94.81 84 GLN A CA 1
ATOM 665 C C . GLN A 1 84 ? 0.583 2.829 -12.997 1.00 94.81 84 GLN A C 1
ATOM 667 O O . GLN A 1 84 ? -0.213 3.474 -12.318 1.00 94.81 84 GLN A O 1
ATOM 672 N N . ASP A 1 85 ? 0.233 1.722 -13.654 1.00 94.44 85 ASP A N 1
ATOM 673 C CA . ASP A 1 85 ? -1.128 1.185 -13.664 1.00 94.44 85 ASP A CA 1
ATOM 674 C C . ASP A 1 85 ? -1.607 0.806 -12.255 1.00 94.44 85 ASP A C 1
ATOM 676 O O . ASP A 1 85 ? -2.734 1.138 -11.892 1.00 94.44 85 ASP A O 1
ATOM 680 N N . VAL A 1 86 ? -0.751 0.202 -11.419 1.00 92.00 86 VAL A N 1
ATOM 681 C CA . VAL A 1 86 ? -1.117 -0.155 -10.029 1.00 92.00 86 VAL A CA 1
ATOM 682 C C . VAL A 1 86 ? -1.315 1.056 -9.110 1.00 92.00 86 VAL A C 1
ATOM 684 O O . VAL A 1 86 ? -1.856 0.916 -8.015 1.00 92.00 86 VAL A O 1
ATOM 687 N N . LEU A 1 87 ? -0.892 2.248 -9.537 1.00 93.94 87 LEU A N 1
ATOM 688 C CA . LEU A 1 87 ? -1.060 3.499 -8.795 1.00 93.94 87 LEU A CA 1
ATOM 689 C C . LEU A 1 87 ? -2.313 4.283 -9.207 1.00 93.94 87 LEU A C 1
ATOM 691 O O . LEU A 1 87 ? -2.573 5.346 -8.631 1.00 93.94 87 LEU A O 1
ATOM 695 N N . ARG A 1 88 ? -3.076 3.779 -10.189 1.00 93.12 88 ARG A N 1
ATOM 696 C CA . ARG A 1 88 ? -4.301 4.398 -10.720 1.00 93.12 88 ARG A CA 1
ATOM 697 C C . ARG A 1 88 ? -5.490 4.195 -9.786 1.00 93.12 88 ARG A C 1
ATOM 699 O O . ARG A 1 88 ? -6.441 3.489 -10.106 1.00 93.12 88 ARG A O 1
ATOM 706 N N . PHE A 1 89 ? -5.413 4.830 -8.632 1.00 94.44 89 PHE A N 1
ATOM 707 C CA . PHE A 1 89 ? -6.524 5.003 -7.712 1.00 94.44 89 PHE A CA 1
ATOM 708 C C . PHE A 1 89 ? -6.377 6.343 -6.998 1.00 94.44 89 PHE A C 1
ATOM 710 O O . PHE A 1 89 ? -5.255 6.842 -6.811 1.00 94.44 89 PHE A O 1
ATOM 717 N N . GLU A 1 90 ? -7.508 6.910 -6.595 1.00 94.31 90 GLU A N 1
ATOM 718 C CA . GLU A 1 90 ? -7.530 8.129 -5.805 1.00 94.31 90 GLU A CA 1
ATOM 719 C C . GLU A 1 90 ? -7.344 7.798 -4.321 1.00 94.31 90 GLU A C 1
ATOM 721 O O . GLU A 1 90 ? -7.838 6.772 -3.843 1.00 94.31 90 GLU A O 1
ATOM 726 N N . PRO A 1 91 ? -6.653 8.647 -3.539 1.00 93.44 91 PRO A N 1
ATOM 727 C CA . PRO A 1 91 ? -6.499 8.418 -2.104 1.00 93.44 91 PRO A CA 1
ATOM 728 C C . PRO A 1 91 ? -7.825 8.180 -1.367 1.00 93.44 91 PRO A C 1
ATOM 730 O O . PRO A 1 91 ? -7.896 7.327 -0.483 1.00 93.44 91 PRO A O 1
ATOM 733 N N . THR A 1 92 ? -8.884 8.870 -1.796 1.00 96.19 92 THR A N 1
ATOM 734 C CA . THR A 1 92 ? -10.240 8.747 -1.251 1.00 96.19 92 THR A CA 1
ATOM 735 C C . THR A 1 92 ? -10.859 7.371 -1.476 1.00 96.19 92 THR A C 1
ATOM 737 O O . THR A 1 92 ? -11.699 6.956 -0.680 1.00 96.19 92 THR A O 1
ATOM 740 N N . ASP A 1 93 ? -10.446 6.639 -2.516 1.00 96.69 93 ASP A N 1
ATOM 741 C CA . ASP A 1 93 ? -10.955 5.291 -2.785 1.00 96.69 93 ASP A CA 1
ATOM 742 C C . ASP A 1 93 ? -10.517 4.333 -1.672 1.00 96.69 93 ASP A C 1
ATOM 744 O O . ASP A 1 93 ? -11.318 3.561 -1.149 1.00 96.69 93 ASP A O 1
ATOM 748 N N . ILE A 1 94 ? -9.252 4.431 -1.244 1.00 97.00 94 ILE A N 1
ATOM 749 C CA . ILE A 1 94 ? -8.707 3.608 -0.157 1.00 97.00 94 ILE A CA 1
ATOM 750 C C . ILE A 1 94 ? -9.384 3.931 1.170 1.00 97.00 94 ILE A C 1
ATOM 752 O O . ILE A 1 94 ? -9.751 3.016 1.907 1.00 97.00 94 ILE A O 1
ATOM 756 N N . GLU A 1 95 ? -9.555 5.217 1.471 1.00 96.12 95 GLU A N 1
ATOM 757 C CA . GLU A 1 95 ? -10.221 5.668 2.695 1.00 96.12 95 GLU A CA 1
ATOM 758 C C . GLU A 1 95 ? -11.676 5.184 2.739 1.00 96.12 95 GLU A C 1
ATOM 760 O O . GLU A 1 95 ? -12.124 4.671 3.765 1.00 96.12 95 GLU A O 1
ATOM 765 N N . THR A 1 96 ? -12.383 5.267 1.607 1.00 97.75 96 THR A N 1
ATOM 766 C CA . THR A 1 96 ? -13.767 4.796 1.462 1.00 97.75 96 THR A CA 1
ATOM 767 C C . THR A 1 96 ? -13.865 3.288 1.670 1.00 97.75 96 THR A C 1
ATOM 769 O O . THR A 1 96 ? -14.625 2.844 2.528 1.00 97.75 96 THR A O 1
ATOM 772 N N . ILE A 1 97 ? -13.038 2.498 0.974 1.00 97.62 97 ILE A N 1
ATOM 773 C CA . ILE A 1 97 ? -13.001 1.035 1.128 1.00 97.62 97 ILE A CA 1
ATOM 774 C C . ILE A 1 97 ? -12.703 0.653 2.583 1.00 97.62 97 ILE A C 1
ATOM 776 O O . ILE A 1 97 ? -13.353 -0.226 3.150 1.00 97.62 97 ILE A O 1
ATOM 780 N N . CYS A 1 98 ? -11.735 1.317 3.220 1.00 97.19 98 CYS A N 1
ATOM 781 C CA . CYS A 1 98 ? -11.395 1.039 4.612 1.00 97.19 98 CYS A CA 1
ATOM 782 C C . CYS A 1 98 ? -12.549 1.381 5.562 1.00 97.19 98 CYS A C 1
ATOM 784 O O . CYS A 1 98 ? -12.806 0.612 6.488 1.00 97.19 98 CYS A O 1
ATOM 786 N N . ALA A 1 99 ? -13.256 2.490 5.335 1.00 97.12 99 ALA A N 1
ATOM 787 C CA . ALA A 1 99 ? -14.427 2.865 6.118 1.00 97.12 99 ALA A CA 1
ATOM 788 C C . ALA A 1 99 ? -15.576 1.859 5.946 1.00 97.12 99 ALA A C 1
ATOM 790 O O . ALA A 1 99 ? -16.152 1.419 6.940 1.00 97.12 99 ALA A O 1
ATOM 791 N N . GLU A 1 100 ? -15.867 1.427 4.719 1.00 97.81 100 GLU A N 1
ATOM 792 C CA . GLU A 1 100 ? -16.877 0.401 4.432 1.00 97.81 100 GLU A CA 1
ATOM 793 C C . GLU A 1 100 ? -16.555 -0.928 5.124 1.00 97.81 100 GLU A C 1
ATOM 795 O O . GLU A 1 100 ? -17.437 -1.541 5.729 1.00 97.81 100 GLU A O 1
ATOM 800 N N . CYS A 1 101 ? -15.280 -1.334 5.137 1.00 96.94 101 CYS A N 1
ATOM 801 C CA . CYS A 1 101 ? -14.832 -2.548 5.820 1.00 96.94 101 CYS A CA 1
ATOM 802 C C . CYS A 1 101 ? -15.170 -2.574 7.319 1.00 96.94 101 CYS A C 1
ATOM 804 O O . CYS A 1 101 ? -15.328 -3.657 7.885 1.00 96.94 101 CYS A O 1
ATOM 806 N N . THR A 1 102 ? -15.332 -1.412 7.960 1.00 97.06 102 THR A N 1
ATOM 807 C CA . THR A 1 102 ? -15.720 -1.334 9.379 1.00 97.06 102 THR A CA 1
ATOM 808 C C . THR A 1 102 ? -17.177 -1.700 9.652 1.00 97.06 102 THR A C 1
ATOM 810 O O . THR A 1 102 ? -17.547 -1.929 10.801 1.00 97.06 102 THR A O 1
ATOM 813 N N . GLN A 1 103 ? -18.010 -1.771 8.612 1.00 97.50 103 GLN A N 1
ATOM 814 C CA . GLN A 1 103 ? -19.453 -1.974 8.745 1.00 97.50 103 GLN A CA 1
ATOM 815 C C . GLN A 1 103 ? -19.862 -3.451 8.690 1.00 97.50 103 GLN A C 1
ATOM 817 O O . GLN A 1 103 ? -21.015 -3.783 8.968 1.00 97.50 103 GLN A O 1
ATOM 822 N N . PHE A 1 104 ? -18.947 -4.358 8.332 1.00 96.19 104 PHE A N 1
ATOM 823 C CA . PHE A 1 104 ? -19.280 -5.773 8.196 1.00 96.19 104 PHE A CA 1
ATOM 824 C C . PHE A 1 104 ? -19.451 -6.460 9.563 1.00 96.19 104 PHE A C 1
ATOM 826 O O . PHE A 1 104 ? -18.533 -6.433 10.388 1.00 96.19 104 PHE A O 1
ATOM 833 N N . PRO A 1 105 ? -20.582 -7.152 9.807 1.00 93.62 105 PRO A N 1
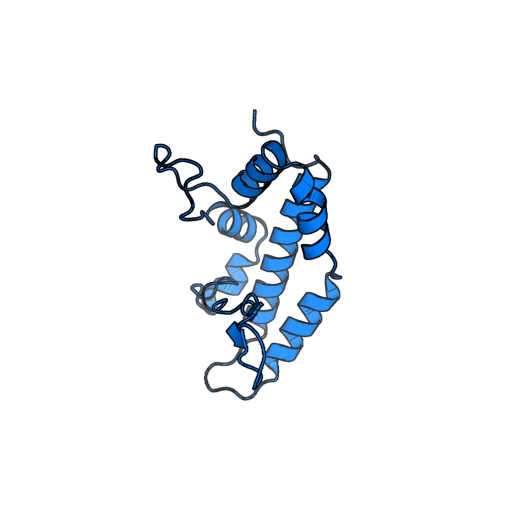ATOM 834 C CA . PRO A 1 105 ? -20.819 -7.872 11.054 1.00 93.62 105 PRO A CA 1
ATOM 835 C C . PRO A 1 105 ? -20.112 -9.237 11.033 1.00 93.62 105 PRO A C 1
ATOM 837 O O . PRO A 1 105 ? -20.716 -10.270 10.744 1.00 93.62 105 PRO A O 1
ATOM 840 N N . VAL A 1 106 ? -18.812 -9.242 11.324 1.00 94.94 106 VAL A N 1
ATOM 841 C CA . VAL A 1 106 ? -17.956 -10.442 11.342 1.00 94.94 106 VAL A CA 1
ATOM 842 C C . VAL A 1 106 ? -17.374 -10.705 12.733 1.00 94.94 106 VAL A C 1
ATOM 844 O O . VAL A 1 106 ? -17.291 -9.808 13.567 1.00 94.94 106 VAL A O 1
ATOM 847 N N . GLY A 1 107 ? -16.950 -11.947 12.995 1.00 94.00 107 GLY A N 1
ATOM 848 C CA . GLY A 1 107 ? -16.469 -12.367 14.322 1.00 94.00 107 GLY A CA 1
ATOM 849 C C . GLY A 1 107 ? -15.181 -11.681 14.796 1.00 94.00 107 GLY A C 1
ATOM 850 O O . GLY A 1 107 ? -14.941 -11.601 15.997 1.00 94.00 107 GLY A O 1
ATOM 851 N N . VAL A 1 108 ? -14.370 -11.166 13.870 1.00 90.75 108 VAL A N 1
ATOM 852 C CA . VAL A 1 108 ? -13.209 -10.318 14.164 1.00 90.75 108 VAL A CA 1
ATOM 853 C C . VAL A 1 108 ? -13.350 -9.051 13.320 1.00 90.75 108 VAL A C 1
ATOM 855 O O . VAL A 1 108 ? -13.122 -9.118 12.111 1.00 90.75 108 VAL A O 1
ATOM 858 N N . PRO A 1 109 ? -13.789 -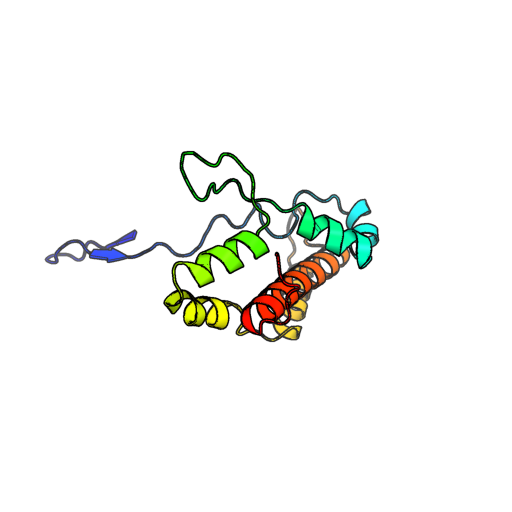7.925 13.908 1.00 93.00 109 PRO A N 1
ATOM 859 C CA . PRO A 1 109 ? -14.122 -6.732 13.145 1.00 93.00 109 PRO A CA 1
ATOM 860 C C . PRO A 1 109 ? -12.871 -6.033 12.613 1.00 93.00 109 PRO A C 1
ATOM 862 O O . PRO A 1 109 ? -11.819 -6.010 13.255 1.00 93.00 109 PRO A O 1
ATOM 865 N N . PHE A 1 110 ? -13.020 -5.395 11.455 1.00 95.31 110 PHE A N 1
ATOM 866 C CA . PHE A 1 110 ? -12.082 -4.387 10.985 1.00 95.31 110 PHE A CA 1
ATOM 867 C C . PHE A 1 110 ? -12.431 -3.062 11.668 1.00 95.31 110 PHE A C 1
ATOM 869 O O . PHE A 1 110 ? -13.413 -2.412 11.337 1.00 95.31 110 PHE A O 1
ATOM 876 N N . THR A 1 111 ? -11.690 -2.706 12.703 1.00 95.06 111 THR A N 1
ATOM 877 C CA . THR A 1 111 ? -11.967 -1.539 13.553 1.00 95.06 111 THR A CA 1
ATOM 878 C C . THR A 1 111 ? -11.702 -0.208 12.830 1.00 95.06 111 THR A C 1
ATOM 880 O O . THR A 1 111 ? -10.916 -0.164 11.876 1.00 95.06 111 THR A O 1
ATOM 883 N N . PRO A 1 112 ? -12.289 0.911 13.297 1.00 95.19 112 PRO A N 1
ATOM 884 C CA . PRO A 1 112 ? -11.961 2.249 12.796 1.00 95.19 112 PRO A CA 1
ATOM 885 C C . PRO A 1 112 ? -10.469 2.599 12.896 1.00 95.19 112 PRO A C 1
ATOM 887 O O . PRO A 1 112 ? -9.906 3.193 11.977 1.00 95.19 112 PRO A O 1
ATOM 890 N N . GLU A 1 113 ? -9.794 2.200 13.975 1.00 94.75 113 GLU A N 1
ATOM 891 C CA . GLU A 1 113 ? -8.361 2.432 14.167 1.00 94.75 113 GLU A CA 1
ATOM 892 C C . GLU A 1 113 ? -7.528 1.666 13.131 1.00 94.75 113 GLU A C 1
ATOM 894 O O . GLU A 1 113 ? -6.545 2.194 12.601 1.00 94.75 113 GLU A O 1
ATOM 899 N N . ARG A 1 114 ? -7.953 0.447 12.776 1.00 95.75 114 ARG A N 1
ATOM 900 C CA . ARG A 1 114 ? -7.335 -0.335 11.705 1.00 95.75 114 ARG A CA 1
ATOM 901 C C . ARG A 1 114 ? -7.620 0.226 10.328 1.00 95.75 114 ARG A C 1
ATOM 903 O O . ARG A 1 114 ? -6.692 0.295 9.526 1.00 95.75 114 ARG A O 1
ATOM 910 N N . ALA A 1 115 ? -8.838 0.690 10.070 1.00 96.00 115 ALA A N 1
ATOM 911 C CA . ALA A 1 115 ? -9.170 1.400 8.840 1.00 96.00 115 ALA A CA 1
ATOM 912 C C . ALA A 1 115 ? -8.270 2.626 8.642 1.00 96.00 115 ALA A C 1
ATOM 914 O O . ALA A 1 115 ? -7.695 2.813 7.566 1.00 96.00 115 ALA A O 1
ATOM 915 N N . TYR A 1 116 ? -8.071 3.407 9.705 1.00 95.19 116 TYR A N 1
ATOM 916 C CA . TYR A 1 116 ? -7.185 4.564 9.690 1.00 95.19 116 TYR A CA 1
ATOM 917 C C . TYR A 1 116 ? -5.721 4.169 9.436 1.00 95.19 116 TYR A C 1
ATOM 919 O O . TYR A 1 116 ? -5.085 4.705 8.525 1.00 95.19 116 TYR A O 1
ATOM 927 N N . PHE A 1 117 ? -5.194 3.189 10.178 1.00 95.94 117 PHE A N 1
ATOM 928 C CA . PHE A 1 117 ? -3.823 2.705 9.997 1.00 95.94 117 PHE A CA 1
ATOM 929 C C . PHE A 1 117 ? -3.574 2.154 8.586 1.00 95.94 117 PHE A C 1
ATOM 931 O O . PHE A 1 117 ? -2.596 2.535 7.942 1.00 95.94 117 PHE A O 1
ATOM 938 N N . VAL A 1 118 ? -4.457 1.285 8.086 1.00 96.44 118 VAL A N 1
ATOM 939 C CA . VAL A 1 118 ? -4.325 0.665 6.760 1.00 96.44 118 VAL A CA 1
ATOM 940 C C . VAL A 1 118 ? -4.361 1.721 5.660 1.00 96.44 118 VAL A C 1
ATOM 942 O O . VAL A 1 118 ? -3.505 1.689 4.775 1.00 96.44 118 VAL A O 1
ATOM 945 N N . SER A 1 119 ? -5.271 2.696 5.748 1.00 96.25 119 SER A N 1
ATOM 946 C CA . SER A 1 119 ? -5.330 3.807 4.789 1.00 96.25 119 SER A CA 1
ATOM 947 C C . SER A 1 119 ? -4.006 4.569 4.758 1.00 96.25 119 SER A C 1
ATOM 949 O O . SER A 1 119 ? -3.384 4.712 3.705 1.00 96.25 119 SER A O 1
ATOM 951 N N . ARG A 1 120 ? -3.493 4.972 5.928 1.00 95.62 120 ARG A N 1
ATOM 952 C CA . ARG A 1 120 ? -2.203 5.672 6.042 1.00 95.62 120 ARG A CA 1
ATOM 953 C C . ARG A 1 120 ? -1.042 4.843 5.493 1.00 95.62 120 ARG A C 1
ATOM 955 O O . ARG A 1 120 ? -0.197 5.384 4.782 1.00 95.62 120 ARG A O 1
ATOM 962 N N . LEU A 1 121 ? -1.011 3.544 5.782 1.00 95.44 121 LEU A N 1
ATOM 963 C CA . LEU A 1 121 ? 0.025 2.628 5.311 1.00 95.44 121 LEU A CA 1
ATOM 964 C C . LEU A 1 121 ? 0.036 2.508 3.782 1.00 95.44 121 LEU A C 1
ATOM 966 O O . LEU A 1 121 ? 1.101 2.600 3.167 1.00 95.44 121 LEU A O 1
ATOM 970 N N . VAL A 1 122 ? -1.130 2.308 3.164 1.00 95.75 122 VAL A N 1
ATOM 971 C CA . VAL A 1 122 ? -1.264 2.187 1.704 1.00 95.75 122 VAL A CA 1
ATOM 972 C C . VAL A 1 122 ? -0.865 3.491 1.019 1.00 95.75 122 VAL A C 1
ATOM 974 O O . VAL A 1 122 ? -0.061 3.469 0.086 1.00 95.75 122 VAL A O 1
ATOM 977 N N . LEU A 1 123 ? -1.349 4.632 1.514 1.00 95.38 123 LEU A N 1
ATOM 978 C CA . LEU A 1 123 ? -1.047 5.939 0.930 1.00 95.38 123 LEU A CA 1
ATOM 979 C C . LEU A 1 123 ? 0.430 6.321 1.077 1.00 95.38 123 LEU A C 1
ATOM 981 O O . LEU A 1 123 ? 1.022 6.836 0.129 1.00 95.38 123 LEU A O 1
ATOM 985 N N . ALA A 1 124 ? 1.061 6.006 2.210 1.00 94.38 124 ALA A N 1
ATOM 986 C CA . ALA A 1 124 ? 2.493 6.226 2.399 1.00 94.38 124 ALA A CA 1
ATOM 987 C C . ALA A 1 124 ? 3.339 5.352 1.455 1.00 94.38 124 ALA A C 1
ATOM 989 O O . ALA A 1 124 ? 4.289 5.837 0.839 1.00 94.38 124 ALA A O 1
ATOM 990 N N . ARG A 1 125 ? 2.978 4.074 1.279 1.00 94.12 125 ARG A N 1
ATOM 991 C CA . ARG A 1 125 ? 3.642 3.183 0.309 1.00 94.12 125 ARG A CA 1
ATOM 992 C C . ARG A 1 125 ? 3.464 3.673 -1.128 1.00 94.12 125 ARG A C 1
ATOM 994 O O . ARG A 1 125 ? 4.443 3.716 -1.871 1.00 94.12 125 ARG A O 1
ATOM 1001 N N . ARG A 1 126 ? 2.254 4.114 -1.493 1.00 94.94 126 ARG A N 1
ATOM 1002 C CA . ARG A 1 126 ? 1.971 4.758 -2.784 1.00 94.94 126 ARG A CA 1
ATOM 1003 C C . ARG A 1 126 ? 2.857 5.979 -2.998 1.00 94.94 126 ARG A C 1
ATOM 1005 O O . ARG A 1 126 ? 3.486 6.072 -4.044 1.00 94.94 126 ARG A O 1
ATOM 1012 N N . ALA A 1 127 ? 2.944 6.881 -2.021 1.00 93.62 127 ALA A N 1
ATOM 1013 C CA . ALA A 1 127 ? 3.759 8.090 -2.128 1.00 93.62 127 ALA A CA 1
ATOM 1014 C C . ALA A 1 127 ? 5.238 7.770 -2.403 1.00 93.62 127 ALA A C 1
ATOM 1016 O O . ALA A 1 127 ? 5.852 8.398 -3.261 1.00 93.62 127 ALA A O 1
ATOM 1017 N N . ARG A 1 128 ? 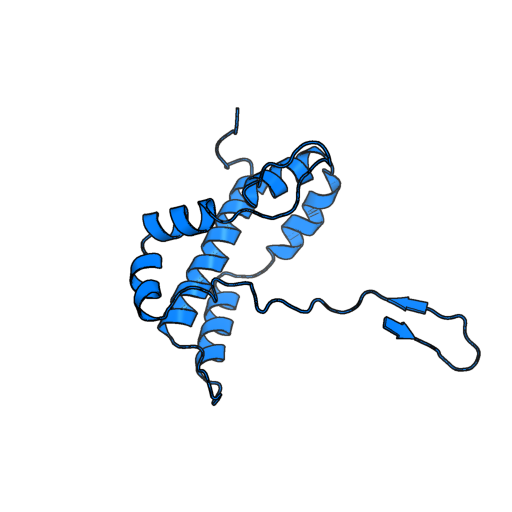5.797 6.742 -1.748 1.00 93.06 128 ARG A N 1
ATOM 1018 C CA . ARG A 1 128 ? 7.177 6.293 -2.006 1.00 93.06 128 ARG A CA 1
ATOM 1019 C C . ARG A 1 128 ? 7.363 5.732 -3.416 1.00 93.06 128 ARG A C 1
ATOM 1021 O O . ARG A 1 128 ? 8.376 6.017 -4.049 1.00 93.06 128 ARG A O 1
ATOM 1028 N N . LEU A 1 129 ? 6.396 4.959 -3.917 1.00 93.75 129 LEU A N 1
ATOM 1029 C CA . LEU A 1 129 ? 6.458 4.410 -5.273 1.00 93.75 129 LEU A CA 1
ATOM 1030 C C . LEU A 1 129 ? 6.282 5.501 -6.345 1.00 93.75 129 LEU A C 1
ATOM 1032 O O . LEU A 1 129 ? 6.984 5.479 -7.353 1.00 93.75 129 LEU A O 1
ATOM 1036 N N . VAL A 1 130 ? 5.413 6.488 -6.106 1.00 94.62 130 VAL A N 1
ATOM 1037 C CA . VAL A 1 130 ? 5.286 7.686 -6.953 1.00 94.62 130 VAL A CA 1
ATOM 1038 C C . VAL A 1 130 ? 6.613 8.444 -6.997 1.00 94.62 130 VAL A C 1
ATOM 1040 O O . VAL A 1 130 ? 7.137 8.674 -8.084 1.00 94.62 130 VAL A O 1
ATOM 1043 N N . ALA A 1 131 ? 7.210 8.735 -5.837 1.00 93.69 131 ALA A N 1
ATOM 1044 C CA . ALA A 1 131 ? 8.491 9.438 -5.764 1.00 93.69 131 ALA A CA 1
ATOM 1045 C C . ALA A 1 131 ? 9.616 8.689 -6.500 1.00 93.69 131 ALA A C 1
ATOM 1047 O O . ALA A 1 131 ? 10.451 9.297 -7.172 1.00 93.69 131 ALA A O 1
ATOM 1048 N N . LEU A 1 132 ? 9.625 7.353 -6.425 1.00 93.25 132 LEU A N 1
ATOM 1049 C CA . LEU A 1 132 ? 10.546 6.525 -7.201 1.00 93.25 132 LEU A CA 1
ATOM 1050 C C . LEU A 1 132 ? 10.332 6.693 -8.713 1.00 93.25 132 LEU A C 1
ATOM 1052 O O . LEU A 1 132 ? 11.295 6.878 -9.456 1.00 93.25 132 LEU A O 1
ATOM 1056 N N . LEU A 1 133 ? 9.084 6.635 -9.181 1.00 92.00 133 LEU A N 1
ATOM 1057 C CA . LEU A 1 133 ? 8.764 6.732 -10.607 1.00 92.00 133 LEU A CA 1
ATOM 1058 C C . LEU A 1 133 ? 9.028 8.129 -11.183 1.00 92.00 133 LEU A C 1
ATOM 1060 O O . LEU A 1 133 ? 9.432 8.220 -12.345 1.00 92.00 133 LEU A O 1
ATOM 1064 N N . GLU A 1 134 ? 8.838 9.178 -10.384 1.00 91.94 134 GLU A N 1
ATOM 1065 C CA . GLU A 1 134 ? 9.134 10.577 -10.725 1.00 91.94 134 GLU A CA 1
ATOM 1066 C C . GLU A 1 134 ? 10.629 10.922 -10.622 1.00 91.94 134 GLU A C 1
ATOM 1068 O O . GLU A 1 134 ? 11.056 11.969 -11.105 1.00 91.94 134 GLU A O 1
ATOM 1073 N N . GLY A 1 135 ? 11.439 10.047 -10.015 1.00 84.62 135 GLY A N 1
ATOM 1074 C CA . GLY A 1 135 ? 12.866 10.291 -9.787 1.00 84.62 135 GLY A CA 1
ATOM 1075 C C . GLY A 1 135 ? 13.153 11.293 -8.663 1.00 84.62 135 GLY A C 1
ATOM 1076 O O . GLY A 1 135 ? 14.256 11.830 -8.593 1.00 84.62 135 GLY A O 1
ATOM 1077 N N . THR A 1 136 ? 12.178 11.550 -7.790 1.00 77.12 136 THR A N 1
ATOM 1078 C CA . THR A 1 136 ? 12.300 12.409 -6.600 1.00 77.12 136 THR A CA 1
ATOM 1079 C C . THR A 1 136 ? 12.673 11.620 -5.341 1.00 77.12 136 THR A C 1
ATOM 1081 O O . THR A 1 136 ? 12.926 12.205 -4.288 1.00 77.12 136 THR A O 1
ATOM 1084 N N . HIS A 1 137 ? 12.760 10.291 -5.442 1.00 65.69 137 HIS A N 1
ATOM 1085 C CA . HIS A 1 137 ? 13.339 9.442 -4.408 1.00 65.69 137 HIS A CA 1
ATOM 1086 C C . HIS A 1 137 ? 14.834 9.758 -4.250 1.00 65.69 137 HIS A C 1
ATOM 1088 O O . HIS A 1 137 ? 15.555 9.837 -5.246 1.00 65.69 137 HIS A O 1
ATOM 1094 N N . GLY A 1 138 ? 15.304 9.941 -3.010 1.00 55.97 138 GLY A N 1
ATOM 1095 C CA . GLY A 1 138 ? 16.720 10.194 -2.728 1.00 55.97 138 GLY A CA 1
ATOM 1096 C C . GLY A 1 138 ? 17.601 9.180 -3.462 1.00 55.97 138 GLY A C 1
ATOM 1097 O O . GLY A 1 138 ? 17.317 7.979 -3.414 1.00 55.97 138 GLY A O 1
ATOM 1098 N N . LYS A 1 139 ? 18.607 9.678 -4.195 1.00 40.28 139 LYS A N 1
ATOM 1099 C CA . LYS A 1 139 ? 19.576 8.836 -4.900 1.00 40.28 139 LYS A CA 1
ATOM 1100 C C . LYS A 1 139 ? 20.226 7.901 -3.886 1.00 40.28 139 LYS A C 1
ATOM 1102 O O . LYS A 1 139 ? 20.819 8.359 -2.914 1.00 40.28 139 LYS A O 1
ATOM 1107 N N . LEU A 1 140 ? 20.072 6.604 -4.117 1.00 42.91 140 LEU A N 1
ATOM 1108 C CA . LEU A 1 140 ? 20.940 5.596 -3.533 1.00 42.91 140 LEU A CA 1
ATOM 1109 C C . LEU A 1 140 ? 22.210 5.630 -4.386 1.00 42.91 140 LEU A C 1
ATOM 1111 O O . LEU A 1 140 ? 22.214 5.094 -5.496 1.00 42.91 140 LEU A O 1
ATOM 1115 N N . ASP A 1 141 ? 23.197 6.395 -3.921 1.00 34.19 141 ASP A N 1
ATOM 1116 C CA . ASP A 1 141 ? 24.579 6.305 -4.401 1.00 34.19 141 ASP A CA 1
ATOM 1117 C C . ASP A 1 141 ? 25.216 4.993 -3.913 1.00 34.19 141 ASP A C 1
ATOM 1119 O O . ASP A 1 141 ? 24.964 4.612 -2.744 1.00 34.19 141 ASP A O 1
#

Radius of gyration: 18.73 Å; chains: 1; bounding box: 45×43×49 Å